Protein AF-A0A9E0VY51-F1 (afdb_monomer_lite)

Structure (mmCIF, N/CA/C/O backbone):
data_AF-A0A9E0VY51-F1
#
_entry.id   AF-A0A9E0VY51-F1
#
loop_
_atom_site.group_PDB
_atom_site.id
_atom_site.type_symbol
_atom_site.label_atom_id
_atom_site.label_alt_id
_atom_site.label_comp_id
_atom_site.label_asym_id
_atom_site.label_entity_id
_atom_site.label_seq_id
_atom_site.pdbx_PDB_ins_code
_atom_site.Cartn_x
_atom_site.Cartn_y
_atom_site.Cartn_z
_atom_site.occupancy
_atom_site.B_iso_or_equiv
_atom_site.auth_seq_id
_atom_site.auth_comp_id
_atom_site.auth_asym_id
_atom_site.a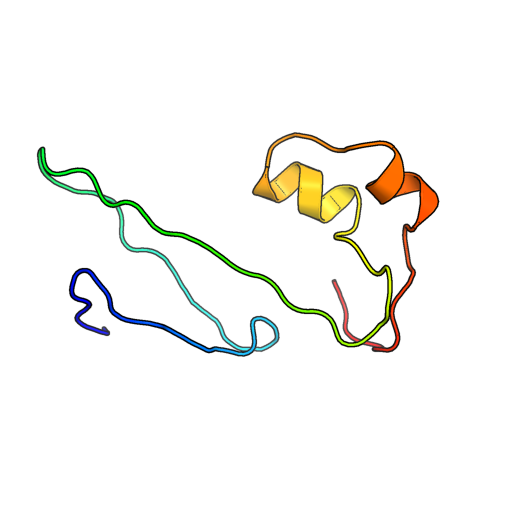uth_atom_id
_atom_site.pdbx_PDB_model_num
ATOM 1 N N . THR A 1 1 ? -21.308 4.071 1.350 1.00 76.50 1 THR A N 1
ATOM 2 C CA . THR A 1 1 ? -20.173 3.737 2.238 1.00 76.50 1 THR A CA 1
ATOM 3 C C . THR A 1 1 ? -20.195 2.250 2.484 1.00 76.50 1 THR A C 1
ATOM 5 O O . THR A 1 1 ? -21.282 1.735 2.695 1.00 76.50 1 THR A O 1
ATOM 8 N N . LEU A 1 2 ? -19.048 1.574 2.406 1.00 86.19 2 LEU A N 1
ATOM 9 C CA . LEU A 1 2 ? -18.937 0.159 2.775 1.00 86.19 2 LEU A CA 1
ATOM 10 C C . LEU A 1 2 ? -18.882 0.037 4.303 1.00 86.19 2 LEU A C 1
ATOM 12 O O . LEU A 1 2 ? -18.191 0.826 4.949 1.00 86.19 2 LEU A O 1
ATOM 16 N N . VAL A 1 3 ? -19.622 -0.920 4.858 1.00 89.50 3 VAL A N 1
ATOM 17 C CA . VAL A 1 3 ? -19.513 -1.326 6.265 1.00 89.50 3 VAL A CA 1
ATOM 18 C C . VAL A 1 3 ? -18.533 -2.493 6.297 1.00 89.50 3 VAL A C 1
ATOM 20 O O . VAL A 1 3 ? -18.704 -3.419 5.512 1.00 89.50 3 VAL A O 1
ATOM 23 N N . LEU A 1 4 ? -17.489 -2.394 7.122 1.00 90.19 4 LEU A N 1
ATOM 24 C CA . LEU A 1 4 ? -16.413 -3.383 7.207 1.00 90.19 4 LEU A CA 1
ATOM 25 C C . LEU A 1 4 ? -16.333 -3.950 8.621 1.00 90.19 4 LEU A C 1
ATOM 27 O O . LEU A 1 4 ? -16.433 -3.192 9.591 1.00 90.19 4 LEU A O 1
ATOM 31 N N . GLU A 1 5 ? -16.076 -5.247 8.715 1.00 93.12 5 GLU A N 1
ATOM 32 C CA . GLU A 1 5 ? -15.862 -5.991 9.951 1.00 93.12 5 GLU A CA 1
ATOM 33 C C . GLU A 1 5 ? -14.411 -6.502 10.056 1.00 93.12 5 GLU A C 1
ATOM 35 O O . GLU A 1 5 ? -13.705 -6.631 9.048 1.00 93.12 5 GLU A O 1
ATOM 40 N N . PRO A 1 6 ? -13.902 -6.776 11.274 1.00 94.31 6 PRO A N 1
ATOM 41 C CA . PRO A 1 6 ? -12.603 -7.418 11.435 1.00 94.31 6 PRO A CA 1
ATOM 42 C C . PRO A 1 6 ? -12.542 -8.750 10.676 1.00 94.31 6 PRO A C 1
ATOM 44 O O . PRO A 1 6 ? -13.321 -9.658 10.945 1.00 94.31 6 PRO A O 1
ATOM 47 N N . GLY A 1 7 ? -11.580 -8.870 9.761 1.00 95.25 7 GLY A N 1
ATOM 48 C CA . GLY A 1 7 ? -11.403 -10.057 8.917 1.00 95.25 7 GLY A CA 1
ATOM 49 C C . GLY A 1 7 ? -11.854 -9.873 7.468 1.00 95.25 7 GLY A C 1
ATOM 50 O O . GLY A 1 7 ? -11.477 -10.689 6.629 1.00 95.25 7 GLY A O 1
ATOM 51 N N . ASP A 1 8 ? -12.570 -8.792 7.146 1.00 96.06 8 ASP A N 1
ATOM 52 C CA . ASP A 1 8 ? -12.936 -8.495 5.762 1.00 96.06 8 ASP A CA 1
ATOM 53 C C . ASP A 1 8 ? -11.699 -8.286 4.879 1.00 96.06 8 ASP A C 1
ATOM 55 O O . ASP A 1 8 ? -10.796 -7.505 5.198 1.00 96.06 8 ASP A O 1
ATOM 59 N N . LEU A 1 9 ? -11.688 -8.952 3.720 1.00 95.06 9 LEU A N 1
ATOM 60 C CA . LEU A 1 9 ? -10.674 -8.773 2.685 1.00 95.06 9 LEU A CA 1
ATOM 61 C C . LEU A 1 9 ? -11.232 -7.926 1.543 1.00 95.06 9 LEU A C 1
ATOM 63 O O . LEU A 1 9 ? -12.185 -8.309 0.866 1.00 95.06 9 LEU A O 1
ATOM 67 N N . GLN A 1 10 ? -10.581 -6.794 1.283 1.00 92.38 10 GLN A N 1
ATOM 68 C CA . GLN A 1 10 ? -10.897 -5.940 0.146 1.00 92.38 10 GLN A CA 1
ATOM 69 C C . GLN A 1 10 ? -9.841 -6.106 -0.945 1.00 92.38 10 GLN A C 1
ATOM 71 O O . GLN A 1 10 ? -8.661 -5.838 -0.723 1.00 92.38 10 GLN A O 1
ATOM 76 N N . ILE A 1 11 ? -10.280 -6.498 -2.142 1.00 92.94 11 ILE A N 1
ATOM 77 C CA . ILE A 1 11 ? -9.448 -6.531 -3.346 1.00 92.94 11 ILE A CA 1
ATOM 78 C C . ILE A 1 11 ? -9.963 -5.450 -4.284 1.00 92.94 11 ILE A C 1
ATOM 80 O O . ILE A 1 11 ? -11.128 -5.453 -4.677 1.00 92.94 11 ILE A O 1
ATOM 84 N N . PHE A 1 12 ? -9.095 -4.512 -4.637 1.00 90.75 12 PHE A N 1
ATOM 85 C CA . PHE A 1 12 ? -9.419 -3.467 -5.594 1.00 90.75 12 PHE A CA 1
ATOM 86 C C . PHE A 1 12 ? -8.186 -3.098 -6.409 1.00 90.75 12 PHE A C 1
ATOM 88 O O . PHE A 1 12 ? -7.045 -3.241 -5.969 1.00 90.75 12 PHE A O 1
ATOM 95 N N . ARG A 1 13 ? -8.424 -2.585 -7.612 1.00 88.19 13 ARG A N 1
ATOM 96 C CA . ARG A 1 13 ? -7.369 -2.038 -8.456 1.00 88.19 13 ARG A CA 1
ATOM 97 C C . ARG A 1 13 ? -7.122 -0.592 -8.048 1.00 88.19 13 ARG A C 1
ATOM 99 O O . ARG A 1 13 ? -7.980 0.250 -8.265 1.00 88.19 13 ARG A O 1
ATOM 106 N N . GLY A 1 14 ? -5.960 -0.297 -7.463 1.00 85.19 14 GLY A N 1
ATOM 107 C CA . GLY A 1 14 ? -5.670 1.040 -6.927 1.00 85.19 14 GLY A CA 1
ATOM 108 C C . GLY A 1 14 ? -5.753 2.168 -7.965 1.00 85.19 14 GLY A C 1
ATOM 109 O O . GLY A 1 14 ? -6.274 3.243 -7.670 1.00 85.19 14 GLY A O 1
ATOM 110 N N . ARG A 1 15 ? -5.287 1.925 -9.198 1.00 85.31 15 ARG A N 1
ATOM 111 C CA . ARG A 1 15 ? -5.418 2.883 -10.307 1.00 85.31 15 ARG A CA 1
ATOM 112 C C . ARG A 1 15 ? -6.867 2.982 -10.775 1.00 85.31 15 ARG A C 1
ATOM 114 O O . ARG A 1 15 ? -7.524 1.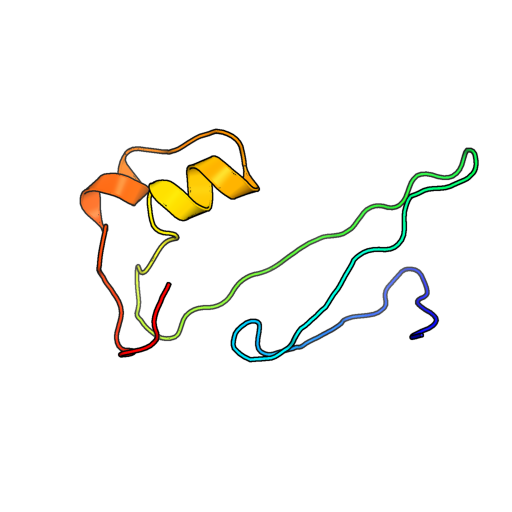964 -10.963 1.00 85.31 15 ARG A O 1
ATOM 121 N N . TYR A 1 16 ? -7.325 4.216 -10.992 1.00 86.00 16 TYR A N 1
ATOM 122 C CA . TYR A 1 16 ? -8.685 4.552 -11.439 1.00 86.00 16 TYR A CA 1
ATOM 123 C C . TYR A 1 16 ? -9.810 4.148 -10.470 1.00 86.00 16 TYR A C 1
ATOM 125 O O . TYR A 1 16 ? -10.980 4.190 -10.837 1.00 86.00 16 TYR A O 1
ATOM 133 N N . SER A 1 17 ? -9.477 3.813 -9.220 1.00 88.00 17 SER A N 1
ATOM 134 C CA . SER A 1 17 ? -10.446 3.524 -8.162 1.00 88.00 17 SER A CA 1
ATOM 135 C C . SER A 1 17 ? -10.300 4.546 -7.043 1.00 88.00 17 SER A C 1
ATOM 137 O O . SER A 1 17 ? -9.573 4.317 -6.075 1.00 88.00 17 SER A O 1
ATOM 139 N N . LEU A 1 18 ? -10.970 5.695 -7.163 1.00 89.44 18 LEU A N 1
ATOM 140 C CA . LEU A 1 18 ? -10.938 6.717 -6.118 1.00 89.44 18 LEU A CA 1
ATOM 141 C C . LEU A 1 18 ? -11.516 6.155 -4.812 1.00 89.44 18 LEU A C 1
ATOM 143 O O . LEU A 1 18 ? -12.652 5.688 -4.768 1.00 89.44 18 LEU A O 1
ATOM 147 N N . HIS A 1 19 ? -10.736 6.223 -3.740 1.00 91.00 19 HIS A N 1
ATOM 148 C CA . HIS A 1 19 ? -11.126 5.736 -2.424 1.00 91.00 19 HIS A CA 1
ATOM 149 C C . HIS A 1 19 ? -10.596 6.670 -1.337 1.00 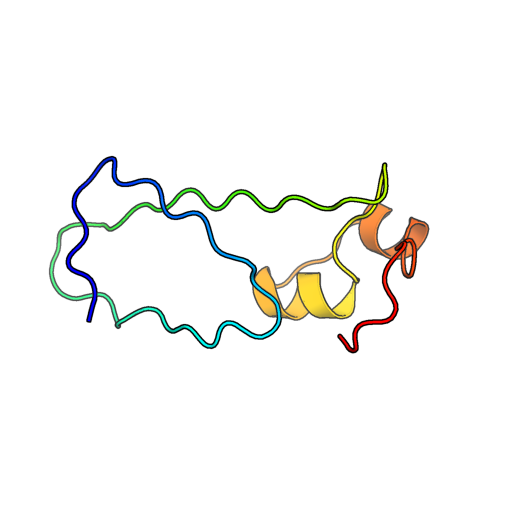91.00 19 HIS A C 1
ATOM 151 O O . HIS A 1 19 ? -9.624 7.397 -1.533 1.00 91.00 19 HIS A O 1
ATOM 157 N N . ARG A 1 20 ? -11.257 6.663 -0.177 1.00 91.12 20 ARG A N 1
ATOM 158 C CA . ARG A 1 20 ? -10.828 7.422 1.002 1.00 91.12 20 ARG A CA 1
ATOM 159 C C . ARG A 1 20 ? -11.035 6.603 2.263 1.00 91.12 20 ARG A C 1
ATOM 161 O O . ARG A 1 20 ? -12.003 5.851 2.365 1.00 91.12 20 ARG A O 1
ATOM 168 N N . VAL A 1 21 ? -10.186 6.838 3.253 1.00 89.75 21 VAL A N 1
ATOM 169 C CA . VAL A 1 21 ? -10.350 6.292 4.599 1.00 89.75 21 VAL A CA 1
ATOM 170 C C . VAL A 1 21 ? -11.076 7.323 5.462 1.00 89.75 21 VAL A C 1
ATOM 172 O O . VAL A 1 21 ? -10.680 8.485 5.520 1.00 89.75 21 VAL A O 1
ATOM 175 N N . ALA A 1 22 ? -12.160 6.916 6.127 1.00 90.31 22 ALA A N 1
ATOM 176 C CA . ALA A 1 22 ? -12.840 7.786 7.084 1.00 90.31 22 ALA A CA 1
ATOM 177 C C . ALA A 1 22 ? -11.952 8.028 8.327 1.00 90.31 22 ALA A C 1
ATOM 179 O O . ALA A 1 22 ? -11.300 7.071 8.777 1.00 90.31 22 ALA A O 1
ATOM 180 N N . PRO A 1 23 ? -11.947 9.254 8.899 1.00 92.25 23 PRO A N 1
ATOM 181 C CA . PRO A 1 23 ? -11.221 9.554 10.131 1.00 92.25 23 PRO A CA 1
ATOM 182 C C . PRO A 1 23 ? -11.565 8.574 11.255 1.00 92.25 23 PRO A C 1
ATOM 184 O O . PRO A 1 23 ? -12.726 8.193 11.418 1.00 92.25 23 PRO A O 1
ATOM 187 N N . LEU A 1 24 ? -10.556 8.180 12.032 1.00 91.62 24 LEU A N 1
ATOM 188 C CA . LEU A 1 24 ? -10.742 7.335 13.211 1.00 91.62 24 LEU A CA 1
ATOM 189 C C . LEU A 1 24 ? -11.488 8.105 14.310 1.00 91.62 24 LEU A C 1
ATOM 191 O O . LEU A 1 24 ? -11.280 9.305 14.485 1.00 91.62 24 LEU A O 1
ATOM 195 N N . ARG A 1 25 ? -12.360 7.412 15.049 1.00 92.88 25 ARG A N 1
ATOM 196 C CA . ARG A 1 25 ? -13.105 7.948 16.198 1.00 92.88 25 ARG A CA 1
ATOM 197 C C . ARG A 1 25 ? -13.189 6.887 17.297 1.00 92.88 25 ARG A C 1
ATOM 199 O O . ARG A 1 25 ? -13.338 5.711 16.983 1.00 92.88 25 ARG A O 1
ATOM 206 N N . GLY A 1 26 ? -13.174 7.315 18.559 1.00 95.62 26 GLY A N 1
ATOM 207 C CA . GLY A 1 26 ? -13.286 6.426 19.722 1.00 95.62 26 GLY A CA 1
ATOM 208 C C . GLY A 1 26 ? -11.953 5.824 20.178 1.00 95.62 26 GLY A C 1
ATOM 209 O O . GLY A 1 26 ? -10.897 6.158 19.649 1.00 95.62 26 GLY A O 1
ATOM 210 N N . ALA A 1 27 ? -12.018 4.964 21.200 1.00 96.56 27 ALA A N 1
ATOM 211 C CA . ALA A 1 27 ? -10.841 4.383 21.854 1.00 96.56 27 ALA A CA 1
ATOM 212 C C . ALA A 1 27 ? -10.354 3.070 21.215 1.00 96.56 27 ALA A C 1
ATOM 214 O O . ALA A 1 27 ? -9.219 2.659 21.447 1.00 96.56 27 ALA A O 1
ATOM 215 N N . THR A 1 28 ? -11.193 2.399 20.424 1.00 94.00 28 THR A N 1
ATOM 216 C CA . THR A 1 28 ? -10.832 1.126 19.793 1.00 94.00 28 THR A CA 1
ATOM 217 C C . THR A 1 28 ? -9.892 1.365 18.607 1.00 94.00 28 THR A C 1
ATOM 219 O O . THR A 1 28 ? -10.270 2.072 17.668 1.00 94.00 28 THR A O 1
ATOM 222 N N . PRO A 1 29 ? -8.683 0.780 18.597 1.00 93.31 29 PRO A N 1
ATOM 223 C CA . PRO A 1 29 ? -7.777 0.901 17.462 1.00 93.31 29 PRO A CA 1
ATOM 224 C C . PRO A 1 29 ? -8.306 0.133 16.242 1.00 93.31 29 PRO A C 1
ATOM 226 O O . PRO A 1 29 ? -8.885 -0.945 16.369 1.00 93.31 29 PRO A O 1
ATOM 229 N N . ARG A 1 30 ? -8.059 0.668 15.039 1.00 93.19 30 ARG A N 1
ATOM 230 C CA . ARG A 1 30 ? -8.316 -0.017 13.762 1.00 93.19 30 ARG A CA 1
ATOM 231 C C . ARG A 1 30 ? -6.988 -0.410 13.127 1.00 93.19 30 ARG A C 1
ATOM 233 O O . ARG A 1 30 ? -6.271 0.454 12.625 1.00 93.19 30 ARG A O 1
ATOM 240 N N . TYR A 1 31 ? -6.694 -1.704 13.119 1.00 93.94 31 TYR A N 1
ATOM 241 C CA . TYR A 1 31 ? -5.530 -2.260 12.434 1.00 93.94 31 TYR A CA 1
ATOM 242 C C . TYR A 1 31 ? -5.910 -2.700 11.022 1.00 93.94 31 TYR A C 1
ATOM 244 O O . TYR A 1 31 ? -6.949 -3.324 10.825 1.00 93.94 31 TYR A O 1
ATOM 252 N N . VAL A 1 32 ? -5.073 -2.360 10.042 1.00 93.75 32 VAL A N 1
ATOM 253 C CA . VAL A 1 32 ? -5.267 -2.729 8.636 1.00 93.75 32 VAL A CA 1
ATOM 254 C C . VAL A 1 32 ? -3.943 -3.248 8.094 1.00 93.75 32 VAL A C 1
ATOM 256 O O . VAL A 1 32 ? -2.923 -2.569 8.208 1.00 93.75 32 VAL A O 1
ATOM 259 N N . ALA A 1 33 ? -3.965 -4.434 7.492 1.00 94.25 33 ALA A N 1
ATOM 260 C CA . ALA A 1 33 ? -2.865 -4.927 6.677 1.00 94.25 33 ALA A CA 1
ATOM 261 C C . ALA A 1 33 ? -3.134 -4.545 5.218 1.00 94.25 33 ALA A C 1
ATOM 263 O O . ALA A 1 33 ? -4.200 -4.847 4.684 1.00 94.25 33 ALA A O 1
ATOM 264 N N . ILE A 1 34 ? -2.181 -3.864 4.581 1.00 91.56 34 ILE A N 1
ATOM 265 C CA . ILE A 1 34 ? -2.278 -3.482 3.170 1.00 91.56 34 ILE A CA 1
ATOM 266 C C . ILE A 1 34 ? -1.223 -4.262 2.402 1.00 91.56 34 ILE A C 1
ATOM 268 O O . ILE A 1 34 ? -0.026 -4.098 2.633 1.00 91.56 34 ILE A O 1
ATOM 272 N N . LEU A 1 35 ? -1.685 -5.094 1.476 1.00 91.56 35 LEU A N 1
ATOM 273 C CA . LEU A 1 35 ? -0.847 -5.820 0.534 1.00 91.56 35 LEU A CA 1
ATOM 274 C C . LEU A 1 35 ? -0.975 -5.139 -0.827 1.00 91.56 35 LEU A C 1
ATOM 276 O O . LEU A 1 35 ? -2.078 -4.831 -1.274 1.00 91.56 35 LEU A O 1
ATOM 280 N N . SER A 1 36 ? 0.158 -4.867 -1.468 1.00 89.38 36 SER A N 1
ATOM 281 C CA . SER A 1 36 ? 0.206 -4.323 -2.825 1.00 89.38 36 SER A CA 1
ATOM 282 C C . SER A 1 36 ? 0.871 -5.336 -3.738 1.00 89.38 36 SER A C 1
ATOM 284 O O . SER A 1 36 ? 1.915 -5.887 -3.395 1.00 89.38 36 SER A O 1
ATOM 286 N N . TYR A 1 37 ? 0.259 -5.560 -4.895 1.00 89.56 37 TYR A N 1
ATOM 287 C CA . TYR A 1 37 ? 0.736 -6.490 -5.908 1.00 89.56 37 TYR A CA 1
ATOM 288 C C . TYR A 1 37 ? 1.024 -5.725 -7.194 1.00 89.56 37 TYR A C 1
ATOM 290 O O . TYR A 1 37 ? 0.321 -4.770 -7.532 1.00 89.56 37 TYR A O 1
ATOM 298 N N . VAL A 1 38 ? 2.070 -6.153 -7.888 1.00 88.38 38 VAL A N 1
ATOM 299 C CA . VAL A 1 38 ? 2.529 -5.604 -9.163 1.00 88.38 38 VAL A CA 1
ATOM 300 C C . VAL A 1 38 ? 2.728 -6.756 -10.137 1.00 88.38 38 VAL A C 1
ATOM 302 O O . VAL A 1 38 ? 3.050 -7.868 -9.719 1.00 88.38 38 VAL A O 1
ATOM 305 N N . GLU A 1 39 ? 2.496 -6.497 -11.420 1.00 88.69 39 GLU A N 1
ATOM 306 C CA . GLU A 1 39 ? 2.654 -7.509 -12.470 1.00 88.69 39 GLU A CA 1
ATOM 307 C C . GLU A 1 39 ? 4.131 -7.740 -12.812 1.00 88.69 39 GLU A C 1
ATOM 309 O O . GLU A 1 39 ? 4.536 -8.876 -13.035 1.00 88.69 39 GLU A O 1
ATOM 314 N N . GLU A 1 40 ? 4.941 -6.675 -12.809 1.00 93.81 40 GLU A N 1
ATOM 315 C CA . GLU A 1 40 ? 6.354 -6.733 -13.188 1.00 93.81 40 GLU A CA 1
ATOM 316 C C . GLU A 1 40 ? 7.222 -7.298 -12.044 1.00 93.81 40 GLU A C 1
ATOM 318 O O . GLU A 1 40 ? 7.283 -6.699 -10.959 1.00 93.81 40 GLU A O 1
ATOM 323 N N . PRO A 1 41 ? 7.927 -8.427 -12.248 1.00 94.12 41 PRO A N 1
ATOM 324 C CA . PRO A 1 41 ? 8.799 -9.004 -11.235 1.00 94.12 41 PRO A CA 1
ATOM 325 C C . PRO A 1 41 ? 9.877 -8.028 -10.756 1.00 94.12 41 PRO A C 1
ATOM 327 O O . PRO A 1 41 ? 10.642 -7.463 -11.529 1.00 94.12 41 PRO A O 1
ATOM 330 N N . GLY A 1 42 ? 9.977 -7.859 -9.438 1.00 93.25 42 GLY A N 1
ATOM 331 C CA . GLY A 1 42 ? 10.981 -6.989 -8.829 1.00 93.25 42 GLY A CA 1
ATOM 332 C C . GLY A 1 42 ? 10.629 -5.500 -8.825 1.00 93.25 42 GLY A C 1
ATOM 333 O O . GLY A 1 42 ? 11.388 -4.740 -8.214 1.00 93.25 42 GLY A O 1
ATOM 334 N N . MET A 1 43 ? 9.495 -5.096 -9.412 1.00 94.12 43 MET A N 1
ATOM 335 C CA . MET A 1 43 ? 8.968 -3.735 -9.304 1.00 94.12 43 MET A CA 1
ATOM 336 C C . MET A 1 43 ? 8.717 -3.374 -7.840 1.00 94.12 43 MET A C 1
ATOM 338 O O . MET A 1 43 ? 8.182 -4.155 -7.051 1.00 94.12 43 MET A O 1
ATOM 342 N N . VAL A 1 44 ? 9.100 -2.153 -7.489 1.00 93.75 44 VAL A N 1
ATOM 343 C CA . VAL A 1 44 ? 8.861 -1.541 -6.181 1.00 93.75 44 VAL A CA 1
ATOM 344 C C . VAL A 1 44 ? 8.276 -0.145 -6.380 1.00 93.75 44 VAL A C 1
ATOM 346 O O . VAL A 1 44 ? 8.280 0.389 -7.489 1.00 93.75 44 VAL A O 1
ATOM 349 N N . GLY A 1 45 ? 7.743 0.449 -5.311 1.00 91.31 45 GLY A N 1
ATOM 350 C CA . GLY A 1 45 ? 7.236 1.819 -5.368 1.00 91.31 45 GLY A CA 1
ATOM 351 C C . GLY A 1 45 ? 8.328 2.811 -5.778 1.00 91.31 45 GLY A C 1
ATOM 352 O O . GLY A 1 45 ? 9.493 2.652 -5.408 1.00 91.31 45 GLY A O 1
ATOM 353 N N . THR A 1 46 ? 7.945 3.843 -6.534 1.00 92.31 46 THR A N 1
ATOM 354 C CA . THR A 1 46 ? 8.870 4.921 -6.900 1.00 92.31 46 THR A CA 1
ATOM 355 C C . THR A 1 46 ? 9.361 5.655 -5.647 1.00 92.31 46 THR A C 1
ATOM 357 O O . THR A 1 46 ? 8.622 5.731 -4.656 1.00 92.31 46 THR A O 1
ATOM 360 N N . PRO A 1 47 ? 10.575 6.240 -5.663 1.00 95.88 47 PRO A N 1
ATOM 361 C CA . PRO A 1 47 ? 11.085 7.001 -4.525 1.00 95.88 47 PRO A CA 1
ATOM 362 C C . PRO A 1 47 ? 10.115 8.085 -4.045 1.00 95.88 47 PRO A C 1
ATOM 364 O O . PRO A 1 47 ? 9.849 8.185 -2.848 1.00 95.88 47 PRO A O 1
ATOM 367 N N . GLU A 1 48 ? 9.530 8.842 -4.976 1.00 94.62 48 GLU A N 1
ATOM 368 C CA . GLU A 1 48 ? 8.547 9.884 -4.671 1.00 94.62 48 GLU A CA 1
ATOM 369 C C . GLU A 1 48 ? 7.326 9.319 -3.936 1.00 94.62 48 GLU A C 1
ATOM 371 O O . GLU A 1 48 ? 6.959 9.805 -2.864 1.00 94.62 48 GLU A O 1
ATOM 376 N N . ARG A 1 49 ? 6.730 8.242 -4.457 1.00 90.38 49 ARG A N 1
ATOM 377 C CA . ARG A 1 49 ? 5.525 7.648 -3.872 1.00 90.38 49 ARG A CA 1
ATOM 378 C C . ARG A 1 49 ? 5.794 7.025 -2.507 1.00 90.38 49 ARG A C 1
ATOM 380 O O . ARG A 1 49 ? 4.990 7.182 -1.590 1.00 90.38 49 ARG A O 1
ATOM 387 N N . CYS A 1 50 ? 6.931 6.354 -2.339 1.00 94.81 50 CYS A N 1
ATOM 388 C CA . CYS A 1 50 ? 7.339 5.821 -1.042 1.00 94.81 50 CYS A CA 1
ATOM 389 C C . CYS A 1 50 ? 7.561 6.938 -0.015 1.00 94.81 50 CYS A C 1
ATOM 391 O O . CYS A 1 50 ? 7.143 6.794 1.135 1.00 94.81 50 CYS A O 1
ATOM 393 N N . GLN A 1 51 ? 8.144 8.068 -0.427 1.00 96.69 51 GLN A N 1
ATOM 394 C CA . GLN A 1 51 ? 8.306 9.226 0.445 1.00 96.69 51 GLN A CA 1
ATOM 395 C C . GLN A 1 51 ? 6.954 9.821 0.859 1.00 96.69 51 GLN A C 1
ATOM 397 O O . GLN A 1 51 ? 6.757 10.105 2.036 1.00 96.69 51 GLN A O 1
ATOM 402 N N . GLN A 1 52 ? 6.008 9.967 -0.071 1.00 93.81 52 GLN A N 1
ATOM 403 C CA . GLN A 1 52 ? 4.671 10.498 0.223 1.00 93.81 52 GLN A CA 1
ATOM 404 C C . GLN A 1 52 ? 3.863 9.582 1.156 1.00 93.81 52 GLN A C 1
ATOM 406 O O . GLN A 1 52 ? 3.206 10.064 2.075 1.00 93.81 52 GLN A O 1
ATOM 411 N N . LEU A 1 53 ? 3.906 8.263 0.932 1.00 90.81 53 LEU A N 1
ATOM 412 C CA . LEU A 1 53 ? 3.091 7.297 1.679 1.00 90.81 53 LEU A CA 1
ATOM 413 C C . LEU A 1 53 ? 3.697 6.910 3.029 1.00 90.81 53 LEU A C 1
ATOM 415 O O . LEU A 1 53 ? 2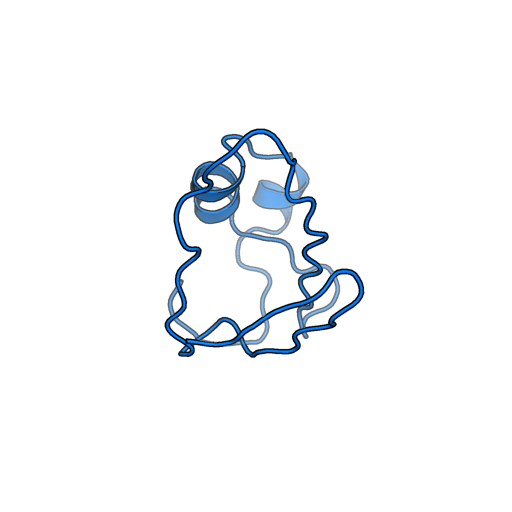.969 6.732 4.003 1.00 90.81 53 LEU A O 1
ATOM 419 N N . TYR A 1 54 ? 5.017 6.738 3.079 1.00 93.00 54 TYR A N 1
ATOM 420 C CA . TYR A 1 54 ? 5.707 6.170 4.238 1.00 93.00 54 TYR A CA 1
ATOM 421 C C . TYR A 1 54 ? 6.660 7.153 4.920 1.00 93.00 54 TYR A C 1
ATOM 423 O O . TYR A 1 54 ? 7.245 6.809 5.946 1.00 93.00 54 TYR A O 1
ATOM 431 N N . GLY A 1 55 ? 6.871 8.343 4.352 1.00 97.19 55 GLY A N 1
ATOM 432 C CA . GLY A 1 55 ? 7.819 9.332 4.871 1.00 97.19 55 GLY A CA 1
ATOM 433 C C . GLY A 1 55 ? 9.289 8.933 4.719 1.00 97.19 55 GLY A C 1
ATOM 434 O O . GLY A 1 55 ? 10.156 9.613 5.266 1.00 97.19 55 GLY A O 1
ATOM 435 N N . ARG A 1 56 ? 9.585 7.835 4.010 1.00 97.25 56 ARG A N 1
ATOM 436 C CA . ARG A 1 56 ? 10.946 7.316 3.831 1.00 97.25 56 ARG A CA 1
ATOM 437 C C . ARG A 1 56 ? 11.118 6.566 2.517 1.00 97.25 56 ARG A C 1
ATOM 439 O O . ARG A 1 56 ? 10.178 5.970 1.991 1.00 97.25 56 ARG A O 1
ATOM 446 N N . THR A 1 57 ? 12.363 6.497 2.059 1.00 98.12 57 THR A N 1
ATOM 447 C CA . THR A 1 57 ? 12.792 5.652 0.939 1.00 98.12 57 THR A CA 1
ATOM 448 C C . THR A 1 57 ? 13.883 4.673 1.383 1.00 98.12 57 THR A C 1
ATOM 450 O O . THR A 1 57 ? 14.445 4.803 2.468 1.00 98.12 57 THR A O 1
ATOM 453 N N . LEU A 1 58 ? 14.140 3.653 0.566 1.00 97.69 58 LEU A N 1
ATOM 454 C CA . LEU A 1 58 ? 15.160 2.624 0.771 1.00 97.69 58 LEU A CA 1
ATOM 455 C C . LEU A 1 58 ? 16.011 2.553 -0.506 1.00 97.69 58 LEU A C 1
ATOM 457 O O . LEU A 1 58 ? 15.484 2.910 -1.563 1.00 97.69 58 LEU A O 1
ATOM 461 N N . PRO A 1 59 ? 17.266 2.062 -0.458 1.00 98.19 59 PRO A N 1
ATOM 462 C CA . PRO A 1 59 ? 18.131 1.962 -1.641 1.00 98.19 59 PRO A CA 1
ATOM 463 C C . PRO A 1 59 ? 17.458 1.271 -2.833 1.00 98.19 59 PRO A C 1
ATOM 465 O O . PRO A 1 59 ? 17.468 1.799 -3.940 1.00 98.19 59 PRO A O 1
ATOM 468 N N . ILE A 1 60 ? 16.729 0.181 -2.572 1.00 97.25 60 ILE A N 1
ATOM 469 C CA . ILE A 1 60 ? 15.998 -0.580 -3.593 1.00 97.25 60 ILE A CA 1
ATOM 470 C C . ILE A 1 60 ? 14.977 0.257 -4.385 1.00 97.25 60 ILE A C 1
ATOM 472 O O . ILE A 1 60 ? 14.755 -0.014 -5.561 1.00 97.25 60 ILE A O 1
ATOM 476 N N . HIS A 1 61 ? 14.371 1.285 -3.774 1.00 96.44 61 HIS A N 1
ATOM 477 C CA . HIS A 1 61 ? 13.428 2.171 -4.468 1.00 96.44 61 HIS A CA 1
ATOM 478 C C . HIS A 1 61 ? 14.135 3.042 -5.509 1.00 96.44 61 HIS A C 1
ATOM 480 O O . HIS A 1 61 ? 13.543 3.372 -6.531 1.00 96.44 61 HIS A O 1
ATOM 486 N N . HIS A 1 62 ? 15.394 3.405 -5.256 1.00 96.81 62 HIS A N 1
ATOM 487 C CA . HIS A 1 62 ? 16.216 4.180 -6.184 1.00 96.81 62 HIS A CA 1
ATOM 488 C C . HIS A 1 62 ? 16.840 3.279 -7.250 1.00 96.81 62 HIS A C 1
ATOM 490 O O . HIS A 1 62 ? 16.779 3.603 -8.429 1.00 96.81 62 HIS A O 1
A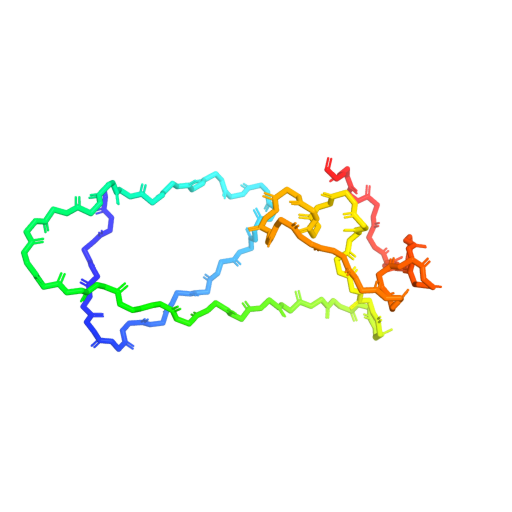TOM 496 N N . GLU A 1 63 ? 17.368 2.118 -6.852 1.00 97.31 63 GLU A N 1
ATOM 497 C CA . GLU A 1 63 ? 17.983 1.133 -7.758 1.00 97.31 63 GLU A CA 1
ATOM 498 C C . GLU A 1 63 ? 17.013 0.613 -8.824 1.00 97.31 63 GLU A C 1
ATOM 500 O O . GLU A 1 63 ? 17.421 0.315 -9.944 1.00 97.31 63 GLU A O 1
ATOM 505 N N . ARG A 1 64 ? 15.728 0.491 -8.477 1.00 95.38 64 ARG A N 1
ATOM 506 C CA . ARG A 1 64 ? 14.683 -0.060 -9.353 1.00 95.38 64 ARG A CA 1
ATOM 507 C C . ARG A 1 64 ? 13.666 0.984 -9.801 1.00 95.38 64 ARG A C 1
ATOM 509 O O . ARG A 1 64 ? 12.571 0.632 -10.243 1.00 95.38 64 ARG A O 1
ATOM 516 N N . ALA A 1 65 ? 13.999 2.266 -9.665 1.00 92.44 65 ALA A N 1
ATOM 517 C CA . ALA A 1 65 ? 13.120 3.345 -10.085 1.00 92.44 65 ALA A CA 1
ATOM 518 C C . ALA A 1 65 ? 12.773 3.202 -11.578 1.00 92.44 65 ALA A C 1
ATOM 520 O O . ALA A 1 65 ? 13.650 3.036 -12.421 1.00 92.44 65 ALA A O 1
ATOM 521 N N . GLY A 1 66 ? 11.478 3.257 -11.899 1.00 87.62 66 GLY A N 1
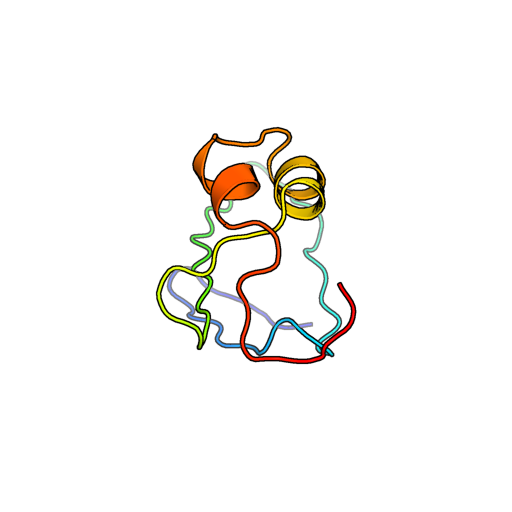ATOM 522 C CA . GLY A 1 66 ? 10.984 3.146 -13.274 1.00 87.62 66 GLY A CA 1
ATOM 523 C C . GLY A 1 66 ? 10.819 1.717 -13.805 1.00 87.62 66 GLY A C 1
ATOM 524 O O . GLY A 1 66 ? 10.319 1.565 -14.915 1.00 87.62 66 GLY A O 1
ATOM 525 N N . LEU A 1 67 ? 11.168 0.675 -13.039 1.00 91.44 67 LEU A N 1
ATOM 526 C CA . LEU A 1 67 ? 10.919 -0.712 -13.439 1.00 91.44 67 LEU A CA 1
ATOM 527 C C . LEU A 1 67 ? 9.419 -1.032 -13.351 1.00 91.44 67 LEU A C 1
ATOM 529 O O . LEU A 1 67 ? 8.878 -1.180 -12.257 1.00 91.44 67 LEU A O 1
ATOM 533 N N . ARG A 1 68 ? 8.747 -1.101 -14.501 1.00 88.94 68 ARG A N 1
ATOM 534 C CA . ARG A 1 68 ? 7.308 -1.371 -14.633 1.00 88.94 68 ARG A CA 1
ATOM 535 C C . ARG A 1 68 ? 6.972 -1.828 -16.054 1.00 88.94 68 ARG A C 1
ATOM 537 O O . ARG A 1 68 ? 7.607 -1.376 -17.002 1.00 88.94 68 ARG A O 1
ATOM 544 N N . ALA A 1 69 ? 5.933 -2.648 -16.197 1.00 87.94 69 ALA A N 1
ATOM 545 C CA . ALA A 1 69 ? 5.411 -3.075 -17.502 1.00 87.94 69 ALA A CA 1
ATOM 546 C C . ALA A 1 69 ? 4.328 -2.136 -18.061 1.00 87.94 69 ALA A C 1
ATOM 548 O O . ALA A 1 69 ? 4.024 -2.153 -19.252 1.00 87.94 69 ALA A O 1
ATOM 549 N N . ASP A 1 70 ? 3.701 -1.345 -17.189 1.00 84.25 70 ASP A N 1
ATOM 550 C CA . ASP A 1 70 ? 2.541 -0.534 -17.535 1.00 84.25 70 ASP A CA 1
ATOM 551 C C . ASP A 1 70 ? 2.921 0.910 -17.915 1.00 84.25 70 ASP A C 1
ATOM 553 O O . ASP A 1 70 ? 3.894 1.467 -17.404 1.00 84.25 70 ASP A O 1
ATOM 557 N N . ALA A 1 71 ? 2.105 1.535 -18.769 1.00 83.62 71 ALA A N 1
ATOM 558 C CA . ALA A 1 71 ? 2.263 2.924 -19.212 1.00 83.62 71 ALA A CA 1
ATOM 559 C C . ALA A 1 71 ? 1.378 3.921 -18.431 1.00 83.62 71 ALA A C 1
ATOM 561 O O . ALA A 1 71 ? 1.042 4.991 -18.941 1.00 83.62 71 ALA A O 1
ATOM 562 N N . TYR A 1 72 ? 0.927 3.572 -17.221 1.00 80.31 72 TYR A N 1
ATOM 563 C CA . TYR A 1 72 ? 0.086 4.466 -16.428 1.00 80.31 72 TYR A CA 1
ATOM 564 C C . TYR A 1 72 ? 0.899 5.628 -15.853 1.00 80.31 72 TYR A C 1
ATOM 566 O O . TYR A 1 72 ? 2.025 5.450 -15.392 1.00 80.31 72 TYR A O 1
ATOM 574 N N . ILE A 1 73 ? 0.277 6.804 -15.804 1.00 72.75 73 ILE A N 1
ATOM 575 C CA . ILE A 1 73 ? 0.809 7.967 -15.087 1.00 72.75 73 ILE A CA 1
ATOM 576 C C . ILE A 1 73 ? 0.896 7.630 -13.586 1.00 72.75 73 ILE A C 1
ATOM 578 O O . ILE A 1 73 ? 0.065 6.869 -13.067 1.00 72.75 73 ILE A O 1
ATOM 582 N N . ASP A 1 74 ? 1.926 8.152 -12.923 1.00 66.25 74 ASP A N 1
ATOM 583 C CA . ASP A 1 74 ? 2.109 8.039 -11.471 1.00 66.25 74 ASP A CA 1
ATOM 584 C C . ASP A 1 74 ? 1.357 9.106 -10.678 1.00 66.25 74 ASP A C 1
ATOM 586 O O . ASP A 1 74 ? 1.272 10.260 -11.156 1.00 66.25 74 ASP A O 1
#

Sequence (74 aa):
TLVLEPGDLQIFRGRYSLHRVAPLRGATPRYVAILSYVEEPGMVGTPERCQQLYGRTLPIHHERAGLRADAYID

Foldseek 3Di:
DDDDDPPDDDDDDPPPDDDDDDDDDDDDDDDDDDDDDAPFPLDDDAQVVCCVPPVDDDVSNVVCHPRHPDPDDD

pLDDT: mean 91.31, std 5.52, range [66.25, 98.19]

Secondary structure (DSSP, 8-state):
-----TT------STT----PPPP-SSS----------SSTT----HHHHHHHHS---HHHHHTTT--S-----

Radius of gyration: 15.3 Å; chains: 1; bounding box: 38×21×41 Å